Protein AF-A0A2S6QIF6-F1 (afdb_monomer_lite)

Foldseek 3Di:
DDDDDDDDDQADDPPDDPVPDDPVSHVVRVVSDDDD

Sequence (36 aa):
SDVIVTQLAHGVPIGGELEYLDDGTLGAALKARRPA

pLDDT: mean 79.81, std 8.74, range [60.22, 92.38]

Radius of gyration: 13.52 Å; chains: 1; bounding box: 29×18×39 Å

Structure (mmCIF, N/CA/C/O backbone):
data_AF-A0A2S6QIF6-F1
#
_entry.id   AF-A0A2S6QIF6-F1
#
loop_
_atom_site.group_PDB
_atom_site.id
_atom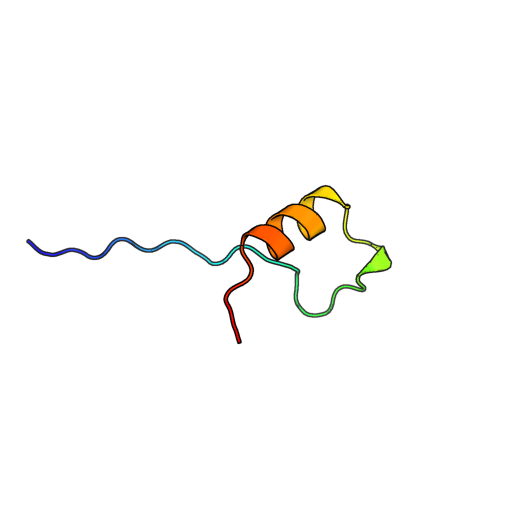_site.type_symbol
_atom_site.label_atom_id
_atom_site.label_alt_id
_atom_site.label_comp_id
_atom_site.label_asym_id
_atom_site.label_entity_id
_atom_site.label_seq_id
_atom_site.pdbx_PDB_ins_code
_atom_site.Cartn_x
_atom_site.Cartn_y
_atom_site.Cartn_z
_atom_site.occupancy
_atom_site.B_iso_or_equiv
_atom_site.auth_seq_id
_atom_site.auth_comp_id
_atom_site.auth_asym_id
_atom_site.auth_atom_id
_atom_site.pdbx_PDB_model_num
ATOM 1 N N . SER A 1 1 ? -17.381 -1.522 24.416 1.00 70.56 1 SER A N 1
ATOM 2 C CA . SER A 1 1 ? -17.192 -0.475 23.395 1.00 70.56 1 SER A CA 1
ATOM 3 C C . SER A 1 1 ? -16.504 -1.143 22.229 1.00 70.56 1 SER A C 1
ATOM 5 O O . SER A 1 1 ? -15.292 -1.301 22.273 1.00 70.56 1 SER A O 1
ATOM 7 N N . ASP A 1 2 ? -17.266 -1.639 21.257 1.00 82.56 2 ASP A N 1
ATOM 8 C CA . ASP A 1 2 ? -16.685 -2.374 20.131 1.00 82.56 2 ASP A CA 1
ATOM 9 C C . ASP A 1 2 ? -16.307 -1.398 19.028 1.00 82.56 2 ASP A C 1
ATOM 11 O O . ASP A 1 2 ? -17.155 -0.897 18.293 1.00 82.56 2 ASP A O 1
ATOM 15 N N . VAL A 1 3 ? -15.014 -1.090 18.959 1.00 86.94 3 VAL A N 1
ATOM 16 C CA . VAL A 1 3 ? -14.438 -0.263 17.901 1.00 86.94 3 VA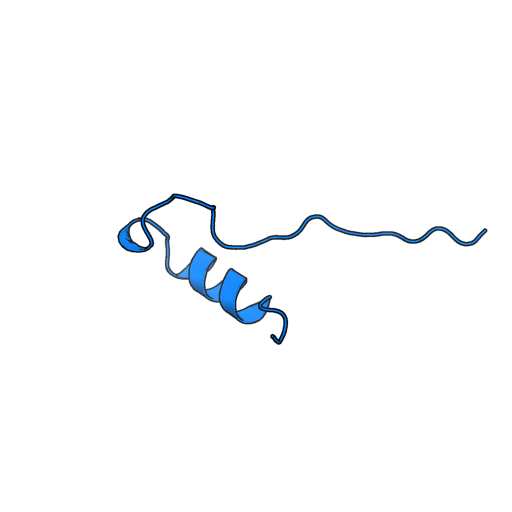L A CA 1
ATOM 17 C C . VAL A 1 3 ? -13.562 -1.153 17.036 1.00 86.94 3 VAL A C 1
ATOM 19 O O . VAL A 1 3 ? -12.609 -1.762 17.519 1.00 86.94 3 VAL A O 1
ATOM 22 N N . ILE A 1 4 ? -13.883 -1.215 15.746 1.00 89.88 4 ILE A N 1
ATOM 23 C CA . ILE A 1 4 ? -13.109 -1.974 14.766 1.00 89.88 4 ILE A CA 1
ATOM 24 C C . ILE A 1 4 ? -11.997 -1.072 14.236 1.00 89.88 4 ILE A C 1
ATOM 26 O O . ILE A 1 4 ? -12.255 -0.075 13.561 1.00 89.88 4 ILE A O 1
ATOM 30 N N . VAL A 1 5 ? -10.752 -1.435 14.532 1.00 90.50 5 VAL A N 1
ATOM 31 C CA . VAL A 1 5 ? -9.568 -0.753 14.001 1.00 90.50 5 VAL A CA 1
ATOM 32 C C . VAL A 1 5 ? -9.186 -1.393 12.671 1.00 90.50 5 VAL A C 1
ATOM 34 O O . VAL A 1 5 ? -9.046 -2.610 12.576 1.00 90.50 5 VAL A O 1
ATOM 37 N N . THR A 1 6 ? -9.013 -0.572 11.636 1.00 92.38 6 THR A N 1
ATOM 38 C CA . THR A 1 6 ? -8.600 -1.016 10.298 1.00 92.38 6 THR A CA 1
ATOM 39 C C . THR A 1 6 ? -7.384 -0.224 9.822 1.00 92.38 6 THR A C 1
ATOM 41 O O . THR A 1 6 ? -7.036 0.805 10.399 1.00 92.38 6 THR A O 1
ATOM 44 N N . GLN A 1 7 ? -6.718 -0.720 8.780 1.00 89.31 7 GLN A N 1
ATOM 45 C CA . GLN A 1 7 ? -5.529 -0.106 8.194 1.00 89.31 7 GLN A CA 1
ATOM 46 C C . GLN A 1 7 ? -5.726 0.097 6.691 1.00 89.31 7 GLN A C 1
ATOM 48 O O . GLN A 1 7 ? -6.421 -0.675 6.027 1.00 89.31 7 GLN A O 1
ATOM 53 N N . LEU A 1 8 ? -5.075 1.129 6.154 1.00 89.81 8 LEU A N 1
ATOM 54 C CA . LEU A 1 8 ? -5.011 1.372 4.718 1.00 89.81 8 LEU A CA 1
ATOM 55 C C . LEU A 1 8 ? -4.335 0.207 3.983 1.00 89.81 8 LEU A C 1
ATOM 57 O O . LEU A 1 8 ? -3.388 -0.414 4.477 1.00 89.81 8 LEU A O 1
ATOM 61 N N . ALA A 1 9 ? -4.824 -0.074 2.777 1.00 81.94 9 ALA A N 1
ATOM 62 C CA . ALA A 1 9 ? -4.211 -1.059 1.902 1.00 81.94 9 ALA A CA 1
ATOM 63 C C . ALA A 1 9 ? -2.839 -0.565 1.424 1.00 81.94 9 ALA A C 1
ATOM 65 O O . ALA A 1 9 ? -2.685 0.594 1.049 1.00 81.94 9 ALA A O 1
ATOM 66 N N . HIS A 1 10 ? -1.864 -1.471 1.416 1.00 80.50 10 HIS A N 1
ATOM 67 C CA . HIS A 1 10 ? -0.540 -1.254 0.842 1.00 80.50 10 HIS A CA 1
ATOM 68 C C . HIS A 1 10 ? -0.381 -2.228 -0.327 1.00 80.50 10 HIS A C 1
ATOM 70 O O . HIS A 1 10 ? -0.675 -3.416 -0.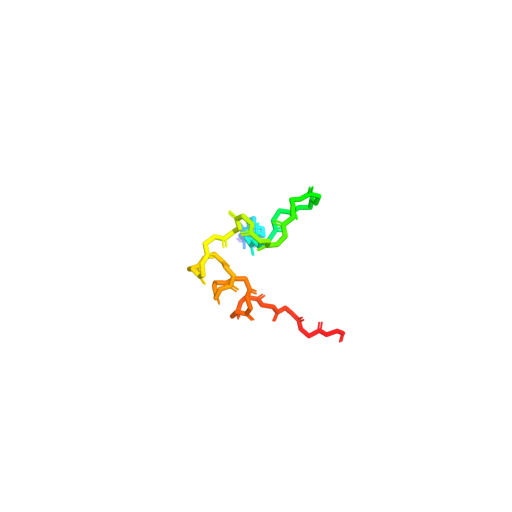184 1.00 80.50 10 HIS A O 1
ATOM 76 N N . GLY A 1 11 ? 0.031 -1.731 -1.489 1.00 82.00 11 GLY A N 1
ATOM 77 C CA . GLY A 1 11 ? 0.108 -2.514 -2.719 1.00 82.00 11 GLY A CA 1
ATOM 78 C C . GLY A 1 11 ? 0.789 -1.736 -3.839 1.00 82.00 11 GLY A C 1
ATOM 79 O O . GLY A 1 11 ? 1.376 -0.683 -3.602 1.00 82.00 11 GLY A O 1
ATOM 80 N N . VAL A 1 12 ? 0.710 -2.261 -5.058 1.00 82.25 12 VAL A N 1
ATOM 81 C CA . VAL A 1 12 ? 1.293 -1.620 -6.245 1.00 82.25 12 VAL A CA 1
ATOM 82 C C . VAL A 1 12 ? 0.447 -0.402 -6.656 1.00 82.25 12 VAL A C 1
ATOM 84 O O . VAL A 1 12 ? -0.784 -0.502 -6.641 1.00 82.25 12 VAL A O 1
ATOM 87 N N . PRO A 1 13 ? 1.062 0.741 -7.022 1.00 77.56 13 PRO A N 1
ATOM 88 C CA . PRO A 1 13 ? 0.331 1.909 -7.507 1.00 77.56 13 PRO A CA 1
ATOM 89 C C . PRO A 1 13 ? -0.455 1.605 -8.789 1.00 77.56 13 PRO A C 1
ATOM 91 O O . PRO A 1 13 ? 0.016 0.904 -9.683 1.00 77.56 13 PRO A O 1
ATOM 94 N N . ILE A 1 14 ? -1.654 2.178 -8.904 1.00 76.94 14 ILE A N 1
ATOM 95 C CA . ILE A 1 14 ? -2.471 2.072 -10.117 1.00 76.94 14 ILE A CA 1
ATOM 96 C C . ILE A 1 14 ? -1.919 3.033 -11.175 1.00 76.94 14 ILE A C 1
ATOM 98 O O . ILE A 1 14 ? -1.849 4.236 -10.935 1.0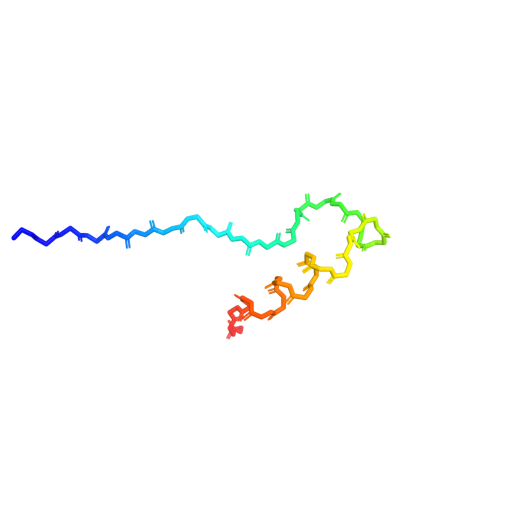0 76.94 14 ILE A O 1
ATOM 102 N N . GLY A 1 15 ? -1.554 2.504 -12.345 1.00 76.75 15 GLY A N 1
ATOM 103 C CA . GLY A 1 15 ? -1.112 3.303 -13.495 1.00 76.75 15 GLY A CA 1
ATOM 104 C C . GLY A 1 15 ? 0.387 3.623 -13.559 1.00 76.75 15 GLY A C 1
ATOM 105 O O . GLY A 1 15 ? 0.784 4.385 -14.433 1.00 76.75 15 GLY A O 1
ATOM 106 N N . GLY A 1 16 ? 1.220 3.059 -12.676 1.00 66.25 16 GLY A N 1
ATOM 107 C CA . GLY A 1 16 ? 2.677 3.044 -12.856 1.00 66.25 16 GLY A CA 1
ATOM 108 C C . GLY A 1 16 ? 3.102 1.836 -13.694 1.00 66.25 16 GLY A C 1
ATOM 109 O O . GLY A 1 16 ? 2.570 0.743 -13.497 1.00 66.25 16 GLY A O 1
ATOM 110 N N . GLU A 1 17 ? 4.039 2.008 -14.626 1.00 71.62 17 GLU A N 1
ATOM 111 C CA . GLU A 1 17 ? 4.632 0.867 -15.331 1.00 71.62 17 GLU A CA 1
ATOM 112 C C . GLU A 1 17 ? 5.427 0.017 -14.327 1.00 71.62 17 GLU A C 1
ATOM 114 O O . GLU A 1 17 ? 6.250 0.535 -13.569 1.00 71.62 17 GLU A O 1
ATOM 119 N N . LEU A 1 18 ? 5.154 -1.293 -14.298 1.00 60.22 18 LEU A N 1
ATOM 120 C CA . LEU A 1 18 ? 5.738 -2.246 -13.339 1.00 60.22 18 LEU A CA 1
ATOM 121 C C . LEU A 1 18 ? 7.274 -2.277 -13.371 1.00 60.22 18 LEU A C 1
ATOM 123 O O . LEU A 1 18 ? 7.899 -2.739 -12.424 1.00 60.22 18 LEU A O 1
ATOM 127 N N . GLU A 1 19 ? 7.864 -1.771 -14.448 1.00 60.56 19 GLU A N 1
ATOM 128 C CA . GLU A 1 19 ? 9.301 -1.734 -14.708 1.00 60.56 19 GLU A CA 1
ATOM 129 C C . GLU A 1 19 ? 10.036 -0.662 -13.886 1.00 60.56 19 GLU A C 1
ATOM 131 O O . GLU A 1 19 ? 11.250 -0.746 -13.720 1.00 60.56 19 GLU A O 1
ATOM 136 N N . TYR A 1 20 ? 9.315 0.319 -13.327 1.00 62.47 20 TYR A N 1
ATOM 137 C CA . TYR A 1 20 ? 9.894 1.367 -12.475 1.00 62.47 20 TYR A CA 1
ATOM 138 C C . TYR A 1 20 ? 9.722 1.108 -10.978 1.00 62.47 20 TYR A C 1
ATOM 140 O O . TYR A 1 20 ? 10.125 1.945 -10.166 1.00 62.47 20 TYR A O 1
ATOM 148 N N . LEU A 1 21 ? 9.101 -0.012 -10.597 1.00 65.25 21 LEU A N 1
ATOM 149 C CA . LEU A 1 21 ? 8.904 -0.345 -9.195 1.00 65.25 21 LEU A CA 1
ATOM 150 C C . LEU A 1 21 ? 10.070 -1.181 -8.679 1.00 65.25 21 LEU A C 1
ATOM 152 O O . LEU A 1 21 ? 10.500 -2.131 -9.326 1.00 65.25 21 LEU A O 1
ATOM 156 N N . ASP A 1 22 ? 10.570 -0.835 -7.497 1.00 80.62 22 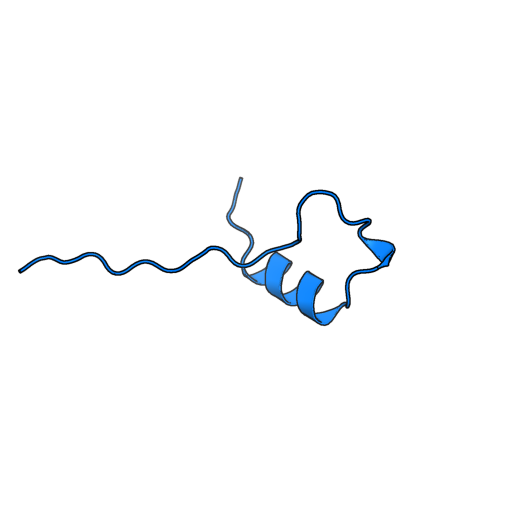ASP A N 1
ATOM 157 C CA . ASP A 1 22 ? 11.619 -1.618 -6.864 1.00 80.62 22 ASP A CA 1
ATOM 158 C C . ASP A 1 22 ? 11.101 -3.012 -6.459 1.00 80.62 22 ASP A C 1
ATOM 160 O O . ASP A 1 22 ? 9.941 -3.195 -6.066 1.00 80.62 22 ASP A O 1
ATOM 164 N N . ASP A 1 23 ? 11.996 -4.000 -6.503 1.00 79.31 23 ASP A N 1
ATOM 165 C CA . ASP A 1 23 ? 11.696 -5.391 -6.143 1.00 79.31 23 ASP A CA 1
ATOM 166 C C . ASP A 1 23 ? 11.148 -5.533 -4.710 1.00 79.31 23 ASP A C 1
ATOM 168 O O . ASP A 1 23 ? 10.375 -6.452 -4.414 1.00 79.31 23 ASP A O 1
ATOM 172 N N . GLY A 1 24 ? 11.520 -4.618 -3.808 1.00 82.00 24 GLY A N 1
ATOM 173 C CA . GLY A 1 24 ? 11.047 -4.594 -2.427 1.00 82.00 24 GLY A CA 1
ATOM 174 C C . GLY A 1 24 ? 9.548 -4.314 -2.338 1.00 82.00 24 GLY A C 1
ATOM 175 O O . GLY A 1 24 ? 8.820 -5.039 -1.649 1.00 82.00 24 GLY A O 1
ATOM 176 N N . THR A 1 25 ? 9.067 -3.320 -3.082 1.00 83.12 25 THR A N 1
ATOM 177 C CA . THR A 1 25 ? 7.643 -2.973 -3.143 1.00 83.12 25 THR A CA 1
ATOM 178 C C . THR A 1 25 ? 6.821 -4.071 -3.820 1.00 83.12 25 THR A C 1
ATOM 180 O O . THR A 1 25 ? 5.759 -4.444 -3.309 1.00 83.12 25 THR A O 1
ATOM 183 N N . LEU A 1 26 ? 7.321 -4.664 -4.910 1.00 80.44 26 LEU A N 1
ATOM 184 C CA . LEU A 1 26 ? 6.665 -5.805 -5.565 1.00 80.44 26 LEU A CA 1
ATOM 185 C C . LEU A 1 26 ? 6.567 -7.018 -4.627 1.00 80.44 26 LEU A C 1
ATOM 187 O O . LEU A 1 26 ? 5.501 -7.629 -4.495 1.00 80.44 26 LEU A O 1
ATOM 191 N N . GLY A 1 27 ? 7.651 -7.337 -3.917 1.00 85.25 27 GLY A N 1
ATOM 192 C CA . GLY A 1 27 ? 7.681 -8.421 -2.938 1.00 85.25 27 GLY A CA 1
ATOM 193 C C . GLY A 1 27 ? 6.716 -8.200 -1.769 1.00 85.25 27 GLY A C 1
ATOM 194 O O . GLY A 1 27 ? 6.053 -9.144 -1.328 1.00 85.25 27 GLY A O 1
ATOM 195 N N . ALA A 1 28 ? 6.598 -6.966 -1.274 1.00 86.00 28 ALA A N 1
ATOM 196 C CA . ALA A 1 28 ? 5.646 -6.611 -0.223 1.00 86.00 28 ALA A CA 1
ATOM 197 C C . ALA A 1 28 ? 4.189 -6.749 -0.696 1.00 86.00 28 ALA A C 1
ATOM 199 O O . ALA A 1 28 ? 3.368 -7.354 -0.001 1.00 86.00 28 ALA A O 1
ATOM 200 N N . ALA A 1 29 ? 3.882 -6.264 -1.901 1.00 85.69 29 ALA A N 1
ATOM 201 C CA . ALA A 1 29 ? 2.548 -6.363 -2.482 1.00 85.69 29 ALA A CA 1
ATOM 202 C C . ALA A 1 29 ? 2.130 -7.819 -2.739 1.00 85.69 29 ALA A C 1
ATOM 204 O O . ALA A 1 29 ? 0.991 -8.193 -2.454 1.00 85.69 29 ALA A O 1
ATOM 205 N N . LEU A 1 30 ? 3.050 -8.669 -3.212 1.00 84.25 30 LEU A N 1
ATOM 206 C CA . LEU A 1 30 ? 2.766 -10.085 -3.444 1.00 84.25 30 LEU A CA 1
ATOM 207 C C . LEU A 1 30 ? 2.459 -10.832 -2.140 1.00 84.25 30 LEU A C 1
ATOM 209 O O . LEU A 1 30 ? 1.538 -11.647 -2.105 1.00 84.25 30 LEU A O 1
ATOM 213 N N . LYS A 1 31 ? 3.194 -10.535 -1.061 1.00 86.50 31 LYS A N 1
ATOM 214 C CA . LYS A 1 31 ? 2.945 -11.110 0.272 1.00 86.50 31 LYS A CA 1
ATOM 215 C C . LYS A 1 31 ? 1.607 -10.663 0.860 1.00 86.50 31 LYS A C 1
ATOM 217 O O . LYS A 1 31 ? 0.956 -11.446 1.541 1.00 86.50 31 LYS A O 1
ATOM 222 N N . ALA A 1 32 ? 1.196 -9.425 0.590 1.00 85.88 32 ALA A N 1
ATOM 223 C CA . ALA A 1 32 ? -0.076 -8.865 1.046 1.00 85.88 32 ALA A CA 1
ATOM 224 C C . ALA A 1 32 ? -1.269 -9.213 0.131 1.00 85.88 32 ALA A C 1
ATOM 226 O O . ALA A 1 32 ? -2.396 -8.779 0.396 1.00 85.88 32 ALA A O 1
ATOM 227 N N . ARG A 1 33 ? -1.044 -9.974 -0.953 1.00 86.81 33 ARG A N 1
ATOM 228 C CA . ARG A 1 33 ? -2.070 -10.288 -1.952 1.00 86.81 33 ARG A CA 1
ATOM 229 C C . ARG A 1 33 ? -3.205 -11.091 -1.323 1.00 86.81 33 ARG A C 1
ATOM 231 O O . ARG A 1 33 ? -2.994 -12.159 -0.753 1.00 86.81 33 ARG A O 1
ATOM 238 N N . ARG A 1 34 ? -4.430 -10.602 -1.493 1.00 84.94 34 ARG A N 1
ATOM 239 C CA . ARG A 1 34 ? -5.643 -11.331 -1.110 1.00 84.94 34 ARG A CA 1
ATOM 240 C C . ARG A 1 34 ? -5.984 -12.371 -2.189 1.00 84.94 34 ARG A C 1
ATOM 242 O O . ARG A 1 34 ? -5.697 -12.120 -3.362 1.00 84.94 34 ARG A O 1
ATOM 249 N N . PRO A 1 35 ? -6.530 -13.542 -1.819 1.00 79.94 35 PRO A N 1
ATOM 250 C CA . PRO A 1 35 ? -7.036 -14.503 -2.796 1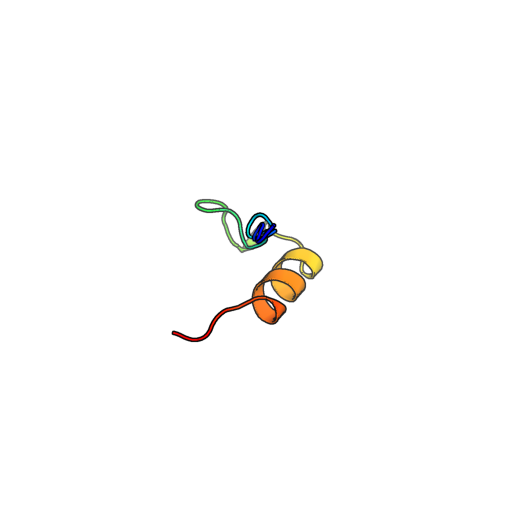.00 79.94 35 PRO A CA 1
ATOM 251 C C . PRO A 1 35 ? -8.111 -13.862 -3.686 1.00 79.94 35 PRO A C 1
ATOM 253 O O . PRO A 1 35 ? -8.731 -12.875 -3.283 1.00 79.94 35 PRO A O 1
ATOM 256 N N . ALA A 1 36 ? -8.263 -14.408 -4.896 1.00 66.06 36 ALA A N 1
ATOM 257 C CA . ALA A 1 36 ? -9.308 -14.004 -5.834 1.00 66.06 36 ALA A CA 1
ATOM 258 C C . ALA A 1 36 ? -10.695 -14.415 -5.329 1.00 66.06 36 ALA A C 1
ATOM 260 O O . ALA A 1 36 ? -10.784 -15.501 -4.707 1.00 66.06 36 ALA A O 1
#

Secondary structure (DSSP, 8-state):
-----------PPTTS-GGGS-HHHHHHHHHTPPP-